Protein AF-A0A930T844-F1 (afdb_monomer)

Nearest PDB structures (foldseek):
  3hpg-assembly2_E  TM=6.148E-01  e=1.978E-01  Visna/maedi virus EV1 KV1772
  3o4q-assembly1_A-2  TM=5.383E-01  e=3.567E-01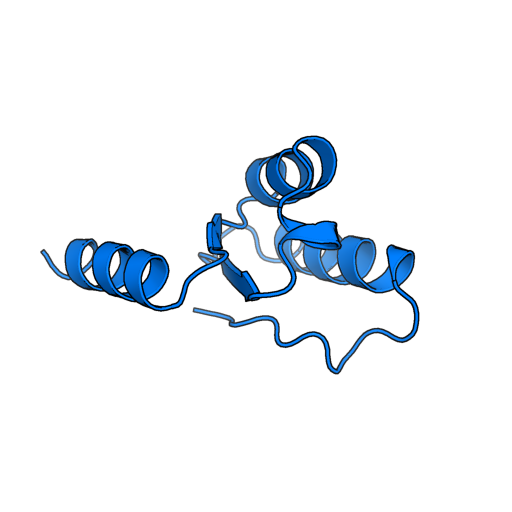  Rous sarcoma virus
  8t5b-assembly1_B  TM=6.098E-01  e=8.357E-01  Human immunodeficiency virus 1
  8b1n-assembly1_B  TM=6.016E-01  e=2.545E+00  Calditerrivibrio nitroreducens DSM 19672
  5d0n-assembly1_A  TM=4.373E-01  e=2.717E+00  Zea mays

Solvent-accessible surface area (backbone atoms only — not comparable to full-atom values): 4316 Å² total; per-residue (Å²): 123,53,73,65,67,77,83,88,39,84,55,78,71,47,37,56,51,51,55,47,51,53,31,66,76,42,70,91,55,68,34,41,38,72,44,74,58,39,87,64,54,57,34,70,68,49,40,48,54,38,45,77,45,60,25,47,78,30,58,43,70,67,61,46,50,56,52,55,57,65,70,78,111

Secondary structure (DSSP, 8-state):
-EE--GGG-SSHHHHHHHHHHHHHH-TTS-EEEE-S-HHHHTSHHHHHHHHHTTEEEESSHHHHHHHHHTT--

Foldseek 3Di:
DDACPQPPADDDVRSLVVLLVVLQVCVVDQAEYEALPCVRCVPPVNCVSCVVSNYHYDNDPVVVVVVVVVVVD

Mean predicted aligned error: 6.46 Å

Radius of gyration: 12.0 Å; Cα contacts (8 Å, |Δi|>4): 77; chains: 1; bounding box: 23×33×20 Å

Sequence (73 aa):
MMILDGQGCSELYRKNQCIIRHARLHPDITKVFLSSNSKEFGQREVARLLQNTGIRYFSKTTNFLGWLQAQNL

pLDDT: mean 79.84, std 16.69, range [40.53, 95.12]

Structure (mmCIF, N/CA/C/O backbone):
data_AF-A0A930T844-F1
#
_entry.id   AF-A0A930T844-F1
#
loop_
_atom_site.group_PDB
_atom_site.id
_atom_site.type_symbol
_atom_site.label_atom_id
_atom_site.label_alt_id
_atom_site.label_comp_id
_atom_site.label_asym_id
_atom_site.label_entity_id
_atom_site.label_seq_id
_atom_site.pdbx_PDB_ins_code
_atom_site.Cartn_x
_atom_site.Cartn_y
_atom_site.Cartn_z
_atom_site.occupancy
_atom_site.B_iso_or_equiv
_atom_site.auth_seq_id
_atom_site.auth_comp_id
_atom_site.auth_asym_id
_atom_site.auth_atom_id
_atom_site.pdbx_PDB_model_num
ATOM 1 N N . MET A 1 1 ? 6.567 -9.807 0.890 1.00 40.53 1 MET A N 1
ATOM 2 C CA . MET A 1 1 ? 5.772 -8.654 1.363 1.00 40.53 1 MET A CA 1
ATOM 3 C C . MET A 1 1 ? 6.723 -7.667 2.022 1.00 40.53 1 MET A C 1
ATOM 5 O O . MET A 1 1 ? 7.309 -8.010 3.038 1.00 40.53 1 MET A O 1
ATOM 9 N N . MET A 1 2 ? 6.925 -6.490 1.433 1.00 45.06 2 MET A N 1
ATOM 10 C CA . MET A 1 2 ? 7.719 -5.425 2.054 1.00 45.06 2 MET A CA 1
ATOM 11 C C . MET A 1 2 ? 6.759 -4.414 2.676 1.00 45.06 2 MET A C 1
ATOM 13 O O . MET A 1 2 ? 5.968 -3.809 1.951 1.00 45.06 2 MET A O 1
ATOM 17 N N . ILE A 1 3 ? 6.793 -4.276 4.003 1.00 53.31 3 ILE A N 1
ATOM 18 C CA . ILE A 1 3 ? 6.151 -3.161 4.702 1.00 53.31 3 ILE A CA 1
ATOM 19 C C . ILE A 1 3 ? 7.162 -2.027 4.654 1.00 53.31 3 ILE A C 1
ATOM 21 O O . ILE A 1 3 ? 8.217 -2.117 5.271 1.00 53.31 3 ILE A O 1
ATOM 25 N N . LEU A 1 4 ? 6.871 -0.990 3.876 1.00 55.09 4 LEU A N 1
ATOM 26 C CA . LEU A 1 4 ? 7.675 0.225 3.895 1.00 55.09 4 LEU A CA 1
ATOM 27 C C . LEU A 1 4 ? 7.261 1.012 5.139 1.00 55.09 4 LEU A C 1
ATOM 29 O O . LEU A 1 4 ? 6.331 1.818 5.082 1.00 55.09 4 LEU A O 1
ATOM 33 N N . ASP A 1 5 ? 7.897 0.744 6.276 1.00 46.75 5 ASP A N 1
ATOM 34 C CA . ASP A 1 5 ? 7.859 1.680 7.387 1.00 46.75 5 ASP A CA 1
ATOM 35 C C . ASP A 1 5 ? 8.778 2.855 7.018 1.00 46.75 5 ASP A C 1
ATOM 37 O O . ASP A 1 5 ? 9.881 2.696 6.505 1.00 46.75 5 ASP A O 1
ATOM 41 N N . GLY A 1 6 ? 8.277 4.082 7.131 1.00 50.75 6 GLY A N 1
ATOM 42 C CA . GLY A 1 6 ? 8.908 5.272 6.545 1.00 50.75 6 GLY A CA 1
ATOM 43 C C . GLY A 1 6 ? 10.229 5.721 7.188 1.00 50.75 6 GLY A C 1
ATOM 44 O O . GLY A 1 6 ? 10.487 6.926 7.196 1.00 50.75 6 GLY A O 1
ATOM 45 N N . GLN A 1 7 ? 11.029 4.812 7.755 1.00 49.75 7 GLN A N 1
ATOM 46 C CA . GLN A 1 7 ? 12.261 5.102 8.495 1.00 49.75 7 GLN A CA 1
ATOM 47 C C . GLN A 1 7 ? 13.450 5.479 7.592 1.00 49.75 7 GLN A C 1
ATOM 49 O O . GLN A 1 7 ? 14.366 6.154 8.047 1.00 49.75 7 GLN A O 1
ATOM 54 N N . GLY A 1 8 ? 13.428 5.128 6.300 1.00 46.16 8 GLY A N 1
ATOM 55 C CA . GLY A 1 8 ? 14.546 5.369 5.371 1.00 46.16 8 GLY A CA 1
ATOM 56 C C . GLY A 1 8 ? 14.533 6.695 4.596 1.00 46.16 8 GLY A C 1
ATOM 57 O O . GLY A 1 8 ? 15.401 6.907 3.752 1.00 46.16 8 GLY A O 1
ATOM 58 N N . CYS A 1 9 ? 13.552 7.580 4.801 1.00 49.28 9 CYS A N 1
ATOM 59 C CA . CYS A 1 9 ? 13.410 8.789 3.980 1.00 49.28 9 CYS A CA 1
ATOM 60 C C . CYS A 1 9 ? 13.198 10.032 4.848 1.00 49.28 9 CYS A C 1
ATOM 62 O O . CYS A 1 9 ? 12.121 10.242 5.410 1.00 49.28 9 CYS A O 1
ATOM 64 N N . SER A 1 10 ? 14.226 10.872 4.942 1.00 42.78 10 SER A N 1
ATOM 65 C CA . SER A 1 10 ? 14.139 12.214 5.512 1.00 42.78 10 SER A CA 1
ATOM 66 C C . SER A 1 10 ? 13.433 13.145 4.513 1.00 42.78 10 SER A C 1
ATOM 68 O O . SER A 1 10 ? 13.838 13.242 3.358 1.00 42.78 10 SER A O 1
ATOM 70 N N . GLU A 1 11 ? 12.364 13.803 4.974 1.00 42.97 11 GLU A N 1
ATOM 71 C CA . GLU A 1 11 ? 11.402 14.662 4.247 1.00 42.97 11 GLU A CA 1
ATOM 72 C C . GLU A 1 11 ? 10.199 13.983 3.564 1.00 42.97 11 GLU A C 1
ATOM 74 O O . GLU A 1 11 ? 10.253 12.911 2.963 1.00 42.97 11 GLU A O 1
ATOM 79 N N . LEU A 1 12 ? 9.067 14.681 3.665 1.00 48.69 12 LEU A N 1
ATOM 80 C CA . LEU A 1 12 ? 7.713 14.213 3.370 1.00 48.69 12 LEU A CA 1
ATOM 81 C C . LEU A 1 12 ? 7.467 13.921 1.880 1.00 48.69 12 LEU A C 1
ATOM 83 O O . LEU A 1 12 ? 6.910 12.883 1.530 1.00 48.69 12 LEU A O 1
ATOM 87 N N . TYR A 1 13 ? 7.960 14.783 0.988 1.00 50.06 13 TYR A N 1
ATOM 88 C CA . TYR A 1 13 ? 7.884 14.566 -0.463 1.00 50.06 13 TYR A CA 1
ATOM 89 C C . TYR A 1 13 ? 8.883 13.492 -0.934 1.00 50.06 13 TYR A C 1
ATOM 91 O O . TYR A 1 13 ? 8.588 12.699 -1.833 1.00 50.06 13 TYR A O 1
ATOM 99 N N . ARG A 1 14 ? 10.045 13.404 -0.269 1.00 60.25 14 ARG A N 1
ATOM 100 C CA . ARG A 1 14 ? 11.066 12.375 -0.522 1.00 60.25 14 ARG A CA 1
ATOM 101 C C . ARG A 1 14 ? 10.602 10.975 -0.125 1.00 60.25 14 ARG A C 1
ATOM 103 O O . ARG A 1 14 ? 10.928 10.026 -0.837 1.00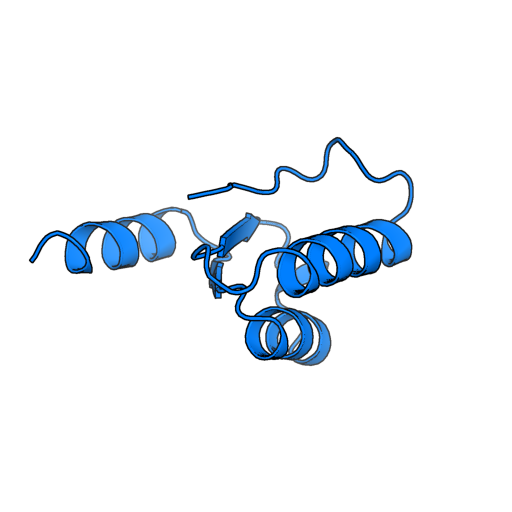 60.25 14 ARG A O 1
ATOM 110 N N . LYS A 1 15 ? 9.800 10.840 0.942 1.00 66.00 15 LYS A N 1
ATOM 111 C CA . LYS A 1 15 ? 9.179 9.563 1.356 1.00 66.00 15 LYS A CA 1
ATOM 112 C C . LYS A 1 15 ? 8.414 8.912 0.207 1.00 66.00 15 LYS A C 1
ATOM 114 O O . LYS A 1 15 ? 8.705 7.773 -0.149 1.00 66.00 15 LYS A O 1
ATOM 119 N N . ASN A 1 16 ? 7.510 9.655 -0.434 1.00 67.38 16 ASN A N 1
ATOM 120 C CA . ASN A 1 16 ? 6.749 9.143 -1.576 1.00 67.38 16 ASN A CA 1
ATOM 121 C C . ASN A 1 16 ? 7.661 8.761 -2.748 1.00 67.38 16 ASN A C 1
ATOM 123 O O . ASN A 1 16 ? 7.521 7.675 -3.303 1.00 67.38 16 ASN A O 1
ATOM 127 N N . GLN A 1 17 ? 8.630 9.610 -3.103 1.00 76.88 17 GL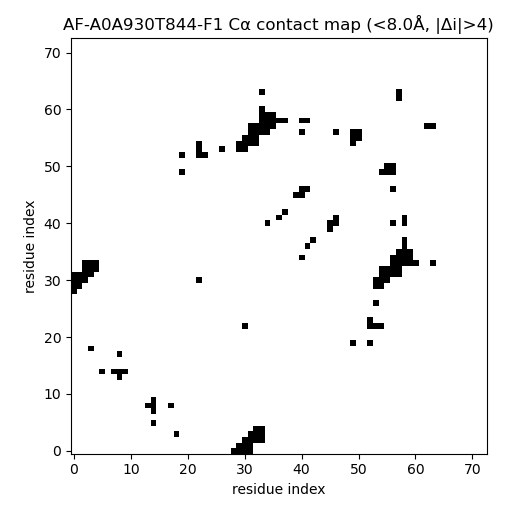N A N 1
ATOM 128 C CA . GLN A 1 17 ? 9.532 9.331 -4.225 1.00 76.88 17 GLN A CA 1
ATOM 129 C C . GLN A 1 17 ? 10.392 8.082 -4.009 1.00 76.88 17 GLN A C 1
ATOM 131 O O . GLN A 1 17 ? 10.583 7.311 -4.949 1.00 76.88 17 GLN A O 1
ATOM 136 N N . CYS A 1 18 ? 10.889 7.850 -2.794 1.00 79.31 18 CYS A N 1
ATOM 137 C CA . CYS A 1 18 ? 11.679 6.660 -2.488 1.00 79.31 18 CYS A 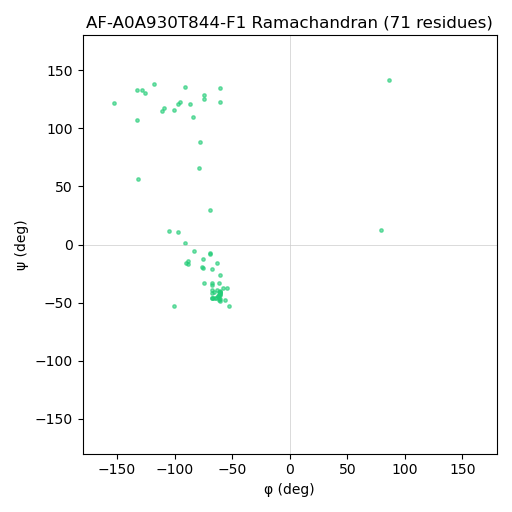CA 1
ATOM 138 C C . CYS A 1 18 ? 10.828 5.385 -2.552 1.00 79.31 18 CYS A C 1
ATOM 140 O O . CYS A 1 18 ? 11.218 4.424 -3.216 1.00 79.31 18 CYS A O 1
ATOM 142 N N . ILE A 1 19 ? 9.633 5.418 -1.951 1.00 79.25 19 ILE A N 1
ATOM 143 C CA . ILE A 1 19 ? 8.653 4.326 -1.992 1.00 79.25 19 ILE A CA 1
ATOM 144 C C . ILE A 1 19 ? 8.309 3.966 -3.449 1.00 79.25 19 ILE A C 1
ATOM 146 O O . ILE A 1 19 ? 8.375 2.801 -3.845 1.00 79.25 19 ILE A O 1
ATOM 150 N N . ILE A 1 20 ? 8.026 4.977 -4.274 1.00 84.00 20 ILE A N 1
ATOM 151 C CA . ILE A 1 20 ? 7.708 4.818 -5.700 1.00 84.00 20 ILE A CA 1
ATOM 152 C C . ILE A 1 20 ? 8.902 4.279 -6.487 1.00 84.00 20 ILE A C 1
ATOM 154 O O . ILE A 1 20 ? 8.748 3.369 -7.302 1.00 84.00 20 ILE A O 1
ATOM 158 N N . ARG A 1 21 ? 10.099 4.833 -6.266 1.00 86.44 21 ARG A N 1
ATOM 159 C CA . ARG A 1 21 ? 11.318 4.391 -6.950 1.00 86.44 21 ARG A CA 1
ATOM 160 C C . ARG A 1 21 ? 11.606 2.928 -6.640 1.00 86.44 21 ARG A C 1
ATOM 162 O O . ARG A 1 21 ? 11.851 2.162 -7.566 1.00 86.44 21 ARG A O 1
ATOM 169 N N . HIS A 1 22 ? 11.528 2.535 -5.372 1.00 84.31 22 HIS A N 1
ATOM 170 C CA . HIS A 1 22 ? 11.705 1.144 -4.971 1.00 84.31 22 HIS A CA 1
ATOM 171 C C . HIS A 1 22 ? 10.647 0.236 -5.619 1.00 84.31 22 HIS A C 1
ATOM 173 O O . HIS A 1 22 ? 10.979 -0.824 -6.143 1.00 84.31 22 HIS A O 1
ATOM 179 N N . ALA A 1 23 ? 9.382 0.667 -5.663 1.00 87.06 23 ALA A N 1
ATOM 180 C CA . ALA A 1 23 ? 8.327 -0.106 -6.309 1.00 87.06 23 ALA A CA 1
ATOM 181 C C . ALA A 1 23 ? 8.576 -0.358 -7.798 1.00 87.06 23 ALA A C 1
ATOM 183 O O . ALA A 1 23 ? 8.383 -1.485 -8.252 1.00 87.06 23 ALA A O 1
ATOM 184 N N . ARG A 1 24 ? 9.072 0.656 -8.515 1.00 87.81 24 ARG A N 1
ATOM 185 C CA . ARG A 1 24 ? 9.436 0.560 -9.936 1.00 87.81 24 ARG A CA 1
ATOM 186 C C . ARG A 1 24 ? 10.640 -0.343 -10.202 1.00 87.81 24 ARG A C 1
ATOM 188 O O . ARG A 1 24 ? 10.683 -0.963 -11.254 1.00 87.81 24 ARG A O 1
ATOM 195 N N . LEU A 1 25 ? 11.606 -0.402 -9.283 1.00 88.94 25 LEU A N 1
ATOM 196 C CA . LEU A 1 25 ? 12.809 -1.234 -9.433 1.00 88.94 25 LEU A CA 1
ATOM 197 C C . LEU A 1 25 ? 12.550 -2.728 -9.193 1.00 88.94 25 LEU A C 1
ATOM 199 O O . LEU A 1 25 ? 13.349 -3.552 -9.620 1.00 88.94 25 LEU A O 1
ATOM 203 N N . HIS A 1 26 ? 11.451 -3.075 -8.522 1.00 87.12 26 HIS A N 1
ATOM 204 C CA . HIS A 1 26 ? 11.129 -4.458 -8.162 1.00 87.12 26 HIS A CA 1
ATOM 205 C C . HIS A 1 26 ? 9.675 -4.818 -8.512 1.00 87.12 26 HIS A C 1
ATOM 207 O O . HIS A 1 26 ? 8.917 -5.166 -7.604 1.00 87.12 26 HIS A O 1
ATOM 213 N N . PRO A 1 27 ? 9.227 -4.682 -9.772 1.00 87.38 27 PRO A N 1
ATOM 214 C CA . PRO A 1 27 ? 7.806 -4.760 -10.134 1.00 87.38 27 PRO A CA 1
ATOM 215 C C . PRO A 1 27 ? 7.149 -6.107 -9.788 1.00 87.38 27 PRO A C 1
ATOM 217 O O . PRO A 1 27 ? 5.959 -6.145 -9.490 1.00 87.38 27 PRO A O 1
ATOM 220 N N . ASP A 1 28 ? 7.935 -7.178 -9.732 1.00 88.62 28 ASP A N 1
ATOM 221 C CA . ASP A 1 28 ? 7.489 -8.563 -9.509 1.00 88.62 28 ASP A CA 1
ATOM 222 C C . ASP A 1 28 ? 7.102 -8.844 -8.046 1.00 88.62 28 ASP A C 1
ATOM 224 O O . ASP A 1 28 ? 6.500 -9.867 -7.722 1.00 88.62 28 ASP A O 1
ATOM 228 N N . ILE A 1 29 ? 7.452 -7.932 -7.134 1.00 85.56 29 ILE A N 1
ATOM 229 C CA . ILE A 1 29 ? 7.184 -8.071 -5.704 1.00 85.56 29 ILE A CA 1
ATOM 230 C C . ILE A 1 29 ? 5.914 -7.302 -5.345 1.00 85.56 29 ILE A C 1
ATOM 232 O O . ILE A 1 29 ? 5.875 -6.070 -5.445 1.00 85.56 29 ILE A O 1
ATOM 236 N N . THR A 1 30 ? 4.915 -8.007 -4.808 1.00 86.25 30 THR A N 1
ATOM 237 C CA . THR A 1 30 ? 3.731 -7.390 -4.194 1.00 86.25 30 THR A CA 1
ATOM 238 C C . THR A 1 30 ? 4.133 -6.507 -3.011 1.00 86.25 30 THR A C 1
ATOM 240 O O . THR A 1 30 ? 4.751 -6.971 -2.041 1.00 86.25 30 THR A O 1
ATOM 243 N N . LYS A 1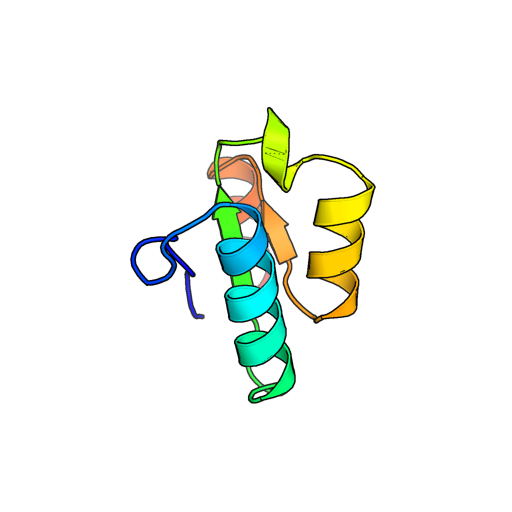 31 ? 3.749 -5.227 -3.072 1.00 88.06 31 LYS A N 1
ATOM 244 C CA . LYS A 1 31 ? 4.060 -4.216 -2.053 1.00 88.06 31 LYS A CA 1
ATOM 245 C C . LYS A 1 31 ? 2.796 -3.666 -1.424 1.00 88.06 31 LYS A C 1
ATOM 247 O O . LYS A 1 31 ? 1.811 -3.365 -2.099 1.00 88.06 31 LYS A O 1
ATOM 252 N N . VAL A 1 32 ? 2.861 -3.500 -0.111 1.00 90.50 32 VAL A N 1
ATOM 253 C CA . VAL A 1 32 ? 1.773 -2.957 0.688 1.00 90.50 32 VAL A CA 1
ATOM 254 C C . VAL A 1 32 ? 2.320 -1.819 1.528 1.00 90.50 32 VAL A C 1
ATOM 256 O O . VAL A 1 32 ? 3.357 -1.957 2.173 1.00 90.50 32 VAL A O 1
ATOM 259 N N . PHE A 1 33 ? 1.606 -0.701 1.532 1.00 88.88 33 PHE A N 1
ATOM 260 C CA . PHE A 1 33 ? 1.890 0.422 2.407 1.00 88.88 33 PHE A CA 1
ATOM 261 C C . PHE A 1 33 ? 0.769 0.542 3.438 1.00 88.88 33 PHE A C 1
ATOM 263 O O . PHE A 1 33 ? -0.382 0.791 3.086 1.00 88.88 33 PHE A O 1
ATOM 270 N N . LEU A 1 34 ? 1.094 0.335 4.712 1.00 89.88 34 LEU A N 1
ATOM 271 C CA . LEU A 1 34 ? 0.161 0.470 5.828 1.00 89.88 34 LEU A CA 1
ATOM 272 C C . LEU A 1 34 ? 0.541 1.719 6.619 1.00 89.88 34 LEU A C 1
ATOM 274 O O . LEU A 1 34 ? 1.637 1.796 7.166 1.00 89.88 34 LEU A O 1
ATOM 278 N N . SER A 1 35 ? -0.356 2.698 6.678 1.00 86.06 35 SER A N 1
ATOM 279 C CA . SER A 1 35 ? -0.120 3.924 7.439 1.00 86.06 35 SER A CA 1
ATOM 280 C C . SER A 1 35 ? -1.428 4.540 7.911 1.00 86.06 35 SER A C 1
ATOM 282 O O . SER A 1 35 ? -2.271 4.928 7.100 1.00 86.06 35 SER A O 1
ATOM 284 N N . SER A 1 36 ? -1.557 4.710 9.228 1.00 87.69 36 SER A N 1
ATOM 285 C CA . SER A 1 36 ? -2.682 5.414 9.857 1.00 87.69 36 SER A CA 1
ATOM 286 C C . SER A 1 36 ? -2.677 6.924 9.589 1.00 87.69 36 SER A C 1
ATOM 288 O O . SER A 1 36 ? -3.641 7.609 9.929 1.00 87.69 36 SER A O 1
ATOM 290 N N . ASN A 1 37 ? -1.625 7.462 8.962 1.00 85.56 37 ASN A N 1
ATOM 291 C CA . ASN A 1 37 ? -1.538 8.867 8.572 1.00 85.56 37 ASN A CA 1
ATOM 292 C C . ASN A 1 37 ? -2.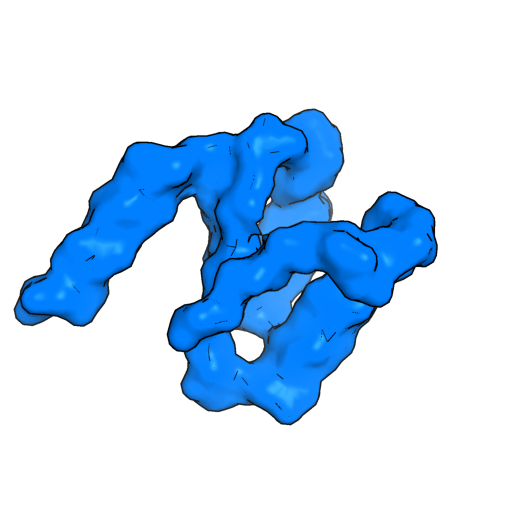337 9.134 7.282 1.00 85.56 37 ASN A C 1
ATOM 294 O O . ASN A 1 37 ? -1.805 9.433 6.210 1.00 85.56 37 ASN A O 1
ATOM 298 N N . SER A 1 38 ? -3.654 8.986 7.391 1.00 86.19 38 SER A N 1
ATOM 299 C CA . SER A 1 38 ? -4.599 9.158 6.286 1.00 86.19 38 SER A CA 1
ATOM 300 C C . SER A 1 38 ? -4.709 10.604 5.800 1.00 86.19 38 SER A C 1
ATOM 302 O O . SER A 1 38 ? -5.096 10.820 4.654 1.00 86.19 38 SER A O 1
ATOM 304 N N . LYS A 1 39 ? -4.330 11.592 6.622 1.00 87.12 39 LYS A N 1
ATOM 305 C CA . LYS A 1 39 ? -4.279 13.006 6.216 1.00 87.12 39 LYS A CA 1
ATOM 306 C C . LYS A 1 39 ? -3.297 13.245 5.071 1.00 87.12 39 LYS A C 1
ATOM 308 O O . LYS A 1 39 ? -3.546 14.108 4.237 1.00 87.12 39 LYS A O 1
ATOM 313 N N . GLU A 1 40 ? -2.211 12.480 5.023 1.00 83.19 40 GLU A N 1
ATOM 314 C CA . GLU A 1 40 ? -1.186 12.597 3.983 1.00 83.19 40 GLU A CA 1
ATOM 315 C C . GLU A 1 40 ? -1.361 11.520 2.912 1.00 83.19 40 GLU A C 1
ATOM 317 O O . GLU A 1 40 ? -1.499 11.825 1.730 1.00 83.19 40 GLU A O 1
ATOM 322 N N . PHE A 1 41 ? -1.430 10.251 3.317 1.00 84.69 41 PHE A N 1
ATOM 323 C CA . PHE A 1 41 ? -1.428 9.124 2.377 1.00 84.69 41 PHE A CA 1
ATOM 324 C C . PHE A 1 41 ? -2.821 8.702 1.905 1.00 84.69 41 PHE A C 1
ATOM 326 O O . PHE A 1 41 ? -2.949 8.008 0.898 1.00 84.69 41 PHE A O 1
ATOM 333 N N . GLY A 1 42 ? -3.869 9.140 2.603 1.00 86.38 42 GLY A N 1
ATOM 334 C CA . GLY A 1 42 ? -5.257 8.957 2.183 1.00 86.38 42 GLY A CA 1
ATOM 335 C C . GLY A 1 42 ? -5.739 10.010 1.189 1.00 86.38 42 GLY A C 1
ATOM 336 O O . GLY A 1 42 ? -6.846 9.875 0.666 1.00 86.38 42 GLY A O 1
ATOM 337 N N . GLN A 1 43 ? -4.931 11.035 0.891 1.00 90.62 43 GLN A N 1
ATOM 338 C CA . GLN A 1 43 ? -5.250 11.983 -0.172 1.00 90.62 43 GLN A CA 1
ATOM 339 C C . GLN A 1 43 ? -5.358 11.241 -1.503 1.00 90.62 43 GLN A C 1
ATOM 341 O O . GLN A 1 43 ? -4.511 10.412 -1.841 1.00 90.62 43 GLN A O 1
ATOM 346 N N . ARG A 1 44 ? -6.401 11.554 -2.279 1.00 90.75 44 ARG A N 1
ATOM 347 C CA . ARG A 1 44 ? -6.731 10.834 -3.519 1.00 90.75 44 ARG A CA 1
ATOM 348 C C . ARG A 1 44 ? -5.559 10.784 -4.500 1.00 90.75 44 ARG A C 1
ATOM 350 O O . ARG A 1 44 ? -5.367 9.770 -5.161 1.00 90.75 44 ARG A O 1
ATOM 357 N N . GLU A 1 45 ? -4.789 11.864 -4.589 1.00 90.38 45 GLU A N 1
ATOM 358 C CA . GLU A 1 45 ? -3.621 11.962 -5.467 1.00 90.38 45 GLU A CA 1
ATOM 359 C C . GLU A 1 45 ? -2.489 11.035 -5.020 1.00 90.38 45 GLU A C 1
ATOM 361 O O . GLU A 1 45 ? -1.967 10.275 -5.834 1.00 90.38 45 GLU A O 1
ATOM 366 N N . VAL A 1 46 ? -2.173 11.025 -3.722 1.00 87.31 46 VAL A N 1
ATOM 367 C CA . VAL A 1 46 ? -1.124 10.172 -3.145 1.00 87.31 46 VAL A CA 1
ATOM 368 C C . VAL A 1 46 ? -1.514 8.697 -3.231 1.00 87.31 46 VAL A C 1
ATOM 370 O O . VAL A 1 46 ? -0.726 7.879 -3.702 1.00 87.31 46 VAL A O 1
ATOM 373 N N . ALA A 1 47 ? -2.750 8.352 -2.867 1.00 89.12 47 ALA A N 1
ATOM 374 C CA . ALA A 1 47 ? -3.249 6.982 -2.960 1.00 89.12 47 ALA A CA 1
ATOM 375 C C . ALA A 1 47 ? -3.236 6.463 -4.409 1.00 89.12 47 ALA A C 1
ATOM 377 O O . ALA A 1 47 ? -2.815 5.331 -4.656 1.00 89.12 47 ALA A O 1
ATOM 378 N N . ARG A 1 48 ? -3.632 7.300 -5.382 1.00 90.62 48 ARG A N 1
ATOM 379 C CA . ARG A 1 48 ? -3.576 6.953 -6.811 1.00 90.62 48 ARG A CA 1
ATOM 380 C C . ARG A 1 48 ? -2.136 6.775 -7.288 1.00 90.62 48 ARG A C 1
ATOM 382 O O . ARG A 1 48 ? -1.858 5.848 -8.041 1.00 90.62 48 ARG A O 1
ATOM 389 N N . LEU A 1 49 ? -1.218 7.628 -6.841 1.00 90.44 49 LEU A N 1
ATOM 390 C CA . LEU A 1 49 ? 0.200 7.525 -7.178 1.00 90.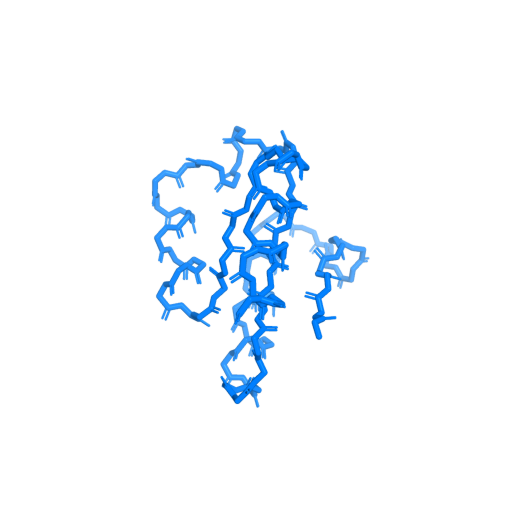44 49 LEU A CA 1
ATOM 391 C C . LEU A 1 49 ? 0.814 6.212 -6.663 1.00 90.44 49 LEU A C 1
ATOM 393 O O . LEU A 1 49 ? 1.500 5.523 -7.418 1.00 90.44 49 LEU A O 1
ATOM 397 N N . LEU A 1 50 ? 0.514 5.827 -5.418 1.00 89.25 50 LEU A N 1
ATOM 398 C CA . LEU A 1 50 ? 0.911 4.533 -4.852 1.00 89.25 50 LEU A CA 1
ATOM 399 C C . LEU A 1 50 ? 0.318 3.373 -5.668 1.00 89.25 50 LEU A C 1
ATOM 401 O O . LEU A 1 50 ? 1.057 2.496 -6.118 1.00 89.25 50 LEU A O 1
ATOM 405 N N . GLN A 1 51 ? -0.984 3.414 -5.959 1.00 90.31 51 GLN A N 1
ATOM 406 C CA . GLN A 1 51 ? -1.666 2.364 -6.719 1.00 90.31 51 GLN A CA 1
ATOM 407 C C . GLN A 1 51 ? -1.097 2.192 -8.136 1.00 90.31 51 GLN A C 1
ATOM 409 O O . GLN A 1 51 ? -0.837 1.066 -8.557 1.00 90.31 51 GLN A O 1
ATOM 414 N N . ASN A 1 52 ? -0.823 3.294 -8.840 1.00 90.81 52 ASN A N 1
ATOM 415 C CA . ASN A 1 52 ? -0.229 3.290 -10.183 1.00 90.81 52 ASN A CA 1
ATOM 416 C C . ASN A 1 52 ? 1.184 2.684 -10.222 1.00 90.81 52 ASN A C 1
ATOM 418 O O . ASN A 1 52 ? 1.695 2.379 -11.295 1.00 90.81 52 ASN A O 1
ATOM 422 N N . THR A 1 53 ? 1.832 2.536 -9.067 1.00 89.56 53 THR A N 1
ATOM 423 C CA . THR A 1 53 ? 3.175 1.948 -8.938 1.00 89.56 53 THR A CA 1
ATOM 424 C C . THR A 1 53 ? 3.138 0.530 -8.367 1.00 89.56 53 THR A C 1
ATOM 426 O O . THR A 1 53 ? 4.174 -0.019 -8.005 1.00 89.56 53 THR A O 1
ATOM 429 N N . GLY A 1 54 ? 1.949 -0.077 -8.292 1.00 89.75 54 GLY A N 1
ATOM 430 C CA . GLY A 1 54 ? 1.756 -1.435 -7.781 1.00 89.75 54 GLY A CA 1
ATOM 431 C C . GLY A 1 54 ? 1.764 -1.532 -6.254 1.00 89.75 54 GLY A C 1
ATOM 432 O O . GLY A 1 54 ? 1.835 -2.635 -5.714 1.00 89.75 54 GLY A O 1
ATOM 433 N N . ILE A 1 55 ? 1.689 -0.403 -5.542 1.00 91.12 55 ILE A N 1
ATOM 434 C CA . ILE A 1 55 ? 1.614 -0.384 -4.080 1.00 91.12 55 ILE A CA 1
ATOM 435 C C . ILE A 1 55 ? 0.154 -0.288 -3.649 1.00 91.12 55 ILE A C 1
ATOM 437 O O . ILE A 1 55 ? -0.548 0.673 -3.966 1.00 91.12 55 ILE A O 1
ATOM 441 N N . ARG A 1 56 ? -0.296 -1.256 -2.848 1.00 91.94 56 ARG A N 1
ATOM 442 C CA . ARG A 1 56 ? -1.616 -1.197 -2.211 1.00 91.94 56 ARG A CA 1
ATOM 443 C C . ARG A 1 56 ? -1.531 -0.443 -0.884 1.00 91.94 56 ARG A C 1
ATOM 445 O O . ARG A 1 56 ? -0.798 -0.859 0.009 1.00 91.94 56 ARG A O 1
ATOM 452 N N . TYR A 1 57 ? -2.289 0.642 -0.748 1.00 91.56 57 TYR A N 1
ATOM 453 C CA . TYR A 1 57 ? -2.364 1.421 0.489 1.00 91.56 57 TYR A CA 1
ATOM 454 C C . TYR A 1 57 ? -3.489 0.931 1.410 1.00 91.56 57 TYR A C 1
ATOM 456 O O . TYR A 1 57 ? -4.621 0.735 0.968 1.00 91.56 57 TYR A O 1
ATOM 464 N N . PHE A 1 58 ? -3.193 0.810 2.704 1.00 93.12 58 PHE A N 1
ATOM 465 C CA . PHE A 1 58 ? -4.178 0.630 3.764 1.00 93.12 58 PHE A CA 1
ATOM 466 C C . PHE A 1 58 ? -4.001 1.698 4.842 1.00 93.12 58 PHE A C 1
ATOM 468 O O . PHE A 1 58 ? -2.912 1.893 5.377 1.00 93.12 58 PHE A O 1
ATOM 475 N N . SER A 1 59 ? -5.101 2.353 5.209 1.00 92.06 59 SER A N 1
ATOM 476 C CA . SER A 1 59 ? -5.141 3.306 6.324 1.00 92.06 59 SER A CA 1
ATOM 477 C C . SER A 1 59 ? -5.456 2.657 7.672 1.00 92.06 59 SER A C 1
ATOM 479 O O . SER A 1 59 ? -5.299 3.283 8.717 1.00 92.06 59 SER A O 1
ATOM 481 N N . LYS A 1 60 ? -5.930 1.40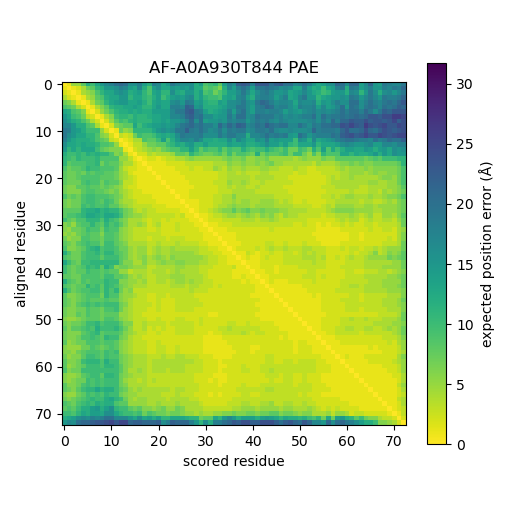7 7.653 1.00 92.38 60 LYS A N 1
ATOM 482 C CA . LYS A 1 60 ? -6.345 0.644 8.831 1.00 92.38 60 LYS A CA 1
ATOM 483 C C . LYS A 1 60 ? -5.745 -0.751 8.781 1.00 92.38 60 LYS A C 1
ATOM 485 O O . LYS A 1 60 ? -5.877 -1.442 7.769 1.00 92.38 60 LYS A O 1
ATOM 490 N N . THR A 1 61 ? -5.172 -1.188 9.898 1.00 92.38 61 THR A N 1
ATOM 491 C CA . THR A 1 61 ? -4.607 -2.536 10.046 1.00 92.38 61 THR A CA 1
ATOM 492 C C . THR A 1 61 ? -5.648 -3.622 9.789 1.00 92.38 61 THR A C 1
ATOM 494 O O . THR A 1 61 ? -5.338 -4.612 9.142 1.00 92.38 61 THR A O 1
ATOM 497 N N . THR A 1 62 ? -6.902 -3.423 10.203 1.00 95.00 62 THR A N 1
ATOM 498 C CA . THR A 1 62 ? -7.992 -4.389 9.974 1.00 95.00 62 THR A CA 1
ATOM 499 C C . THR A 1 62 ? -8.253 -4.647 8.491 1.00 95.00 62 THR A C 1
ATOM 501 O O . THR A 1 62 ? -8.417 -5.793 8.089 1.00 95.00 62 THR A O 1
ATOM 504 N N . ASN A 1 63 ? -8.226 -3.603 7.656 1.00 94.50 63 ASN A N 1
ATOM 505 C CA . ASN A 1 63 ? -8.408 -3.745 6.210 1.00 94.50 63 ASN A CA 1
ATOM 506 C C . ASN A 1 63 ? -7.229 -4.488 5.573 1.00 94.50 63 ASN A C 1
ATOM 508 O O . ASN A 1 63 ? -7.426 -5.308 4.679 1.00 94.50 63 ASN A O 1
ATOM 512 N N . PHE A 1 64 ? -6.011 -4.204 6.045 1.00 93.06 64 PHE A N 1
ATOM 513 C CA . PHE A 1 64 ? -4.817 -4.925 5.621 1.00 93.06 64 PHE A CA 1
ATOM 514 C C . PHE A 1 64 ? -4.908 -6.416 5.981 1.00 93.06 64 PHE A C 1
ATOM 516 O O . PHE A 1 64 ? -4.687 -7.259 5.116 1.00 93.06 64 PHE A O 1
ATOM 523 N N . LEU A 1 65 ? -5.285 -6.741 7.221 1.00 93.75 65 LEU A N 1
ATOM 524 C CA . LEU A 1 65 ? -5.425 -8.123 7.683 1.00 93.75 65 LEU A CA 1
ATOM 525 C C . LEU A 1 65 ? -6.506 -8.881 6.906 1.00 93.75 65 LEU A C 1
ATOM 527 O O . LEU A 1 65 ? -6.251 -9.999 6.474 1.00 93.75 65 LEU A O 1
ATOM 531 N N . GLY A 1 66 ? -7.669 -8.265 6.667 1.00 95.12 66 GLY A N 1
ATOM 532 C CA . GLY A 1 66 ? -8.729 -8.883 5.866 1.00 95.12 66 GLY A CA 1
ATOM 533 C C . GLY A 1 66 ? -8.289 -9.161 4.425 1.00 95.12 66 GLY A C 1
ATOM 534 O O . GLY A 1 66 ? -8.553 -10.235 3.892 1.00 95.12 66 GLY A O 1
ATOM 535 N N . TRP A 1 67 ? -7.549 -8.233 3.808 1.00 93.31 67 TRP A N 1
ATOM 536 C CA . TRP A 1 67 ? -6.949 -8.473 2.494 1.00 93.31 67 TRP A CA 1
ATOM 537 C C . TRP A 1 67 ? -5.919 -9.604 2.530 1.00 93.31 67 TRP A C 1
ATOM 539 O O . TRP A 1 67 ? -5.964 -10.469 1.663 1.00 93.31 67 TRP A O 1
ATOM 549 N N . LEU A 1 68 ? -5.017 -9.612 3.517 1.00 91.38 68 LEU A N 1
ATOM 550 C CA . LEU A 1 68 ? -3.972 -10.628 3.639 1.00 91.38 68 LEU A CA 1
ATOM 551 C C . LEU A 1 68 ? -4.574 -12.029 3.805 1.00 91.38 68 LEU A C 1
ATOM 553 O O . LEU A 1 68 ? -4.135 -12.964 3.146 1.00 91.38 68 LEU A O 1
ATOM 557 N N . GLN A 1 69 ? -5.601 -12.166 4.644 1.00 94.50 69 GLN A N 1
ATOM 558 C CA . GLN A 1 69 ? -6.315 -13.430 4.843 1.00 94.50 69 GLN A CA 1
ATOM 559 C C . GLN A 1 69 ? -6.955 -13.933 3.545 1.00 94.50 69 GLN A C 1
ATOM 561 O O . GLN A 1 69 ? -6.862 -15.118 3.245 1.00 94.50 69 GLN A O 1
ATOM 566 N N . ALA A 1 70 ? -7.521 -13.034 2.737 1.00 93.44 70 ALA A N 1
ATOM 567 C CA . ALA A 1 70 ? -8.099 -13.376 1.440 1.00 93.44 70 ALA A CA 1
ATOM 568 C C . ALA A 1 70 ? -7.065 -13.792 0.372 1.00 93.44 70 ALA A C 1
ATOM 570 O O . ALA A 1 70 ? -7.466 -14.201 -0.710 1.00 93.44 70 ALA A O 1
ATOM 571 N N . GLN A 1 71 ? -5.756 -13.651 0.622 1.00 85.44 71 GLN A N 1
ATOM 572 C CA . GLN A 1 71 ? -4.699 -14.153 -0.274 1.00 85.44 71 GLN A CA 1
ATOM 573 C C . GLN A 1 71 ? -4.296 -15.606 0.022 1.00 85.44 71 GLN A C 1
ATOM 575 O O . GLN A 1 71 ? -3.631 -16.219 -0.805 1.00 85.44 71 GLN A O 1
ATOM 580 N N . ASN A 1 72 ? -4.653 -16.135 1.196 1.00 74.00 72 ASN A N 1
ATOM 581 C CA . ASN A 1 72 ? -4.369 -17.517 1.601 1.00 74.00 72 ASN A CA 1
ATOM 582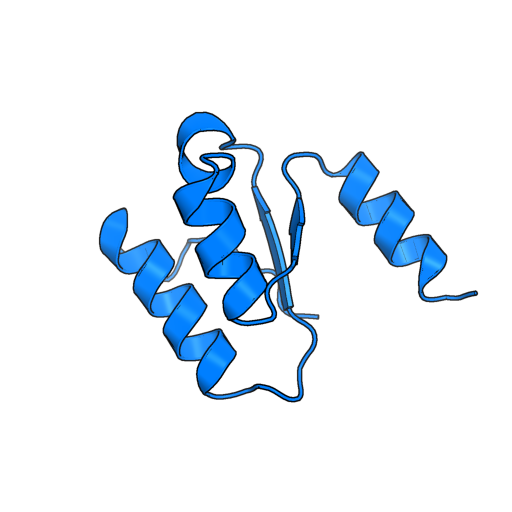 C C . ASN A 1 72 ? -5.564 -18.462 1.352 1.00 74.00 72 ASN A C 1
ATOM 584 O O . ASN A 1 72 ? -5.569 -19.581 1.864 1.00 74.00 72 ASN A O 1
ATOM 588 N N . LEU A 1 73 ? -6.574 -17.985 0.618 1.00 53.31 73 LEU A N 1
ATOM 589 C CA . LEU A 1 73 ? -7.693 -18.757 0.073 1.00 53.31 73 LEU A CA 1
ATOM 590 C C . LEU A 1 73 ? -7.405 -19.074 -1.395 1.00 53.31 73 LEU A C 1
ATOM 592 O O . LEU A 1 73 ? -7.711 -20.214 -1.802 1.00 53.31 73 LEU A O 1
#